Protein AF-A0AAN8IVW2-F1 (afdb_monomer)

Secondary structure (DSSP, 8-state):
--GGG-TTTHHHHHHH-TTTTT-TTPPPPTT------TTGGG-HHHHH-TTS-HHHHHHHHTTTTT--

pLDDT: mean 73.59, std 6.58, range [51.66, 83.75]

InterPro domains:
  IPR003582 ShKT domain [PF01549] (4-24)
  IPR003582 ShKT domain [PF01549] (33-68)

Mean predicted aligned error: 7.38 Å

Structure (mmCIF, N/CA/C/O backbone):
data_AF-A0AAN8IVW2-F1
#
_entry.id   AF-A0AAN8IVW2-F1
#
loop_
_atom_site.group_PDB
_atom_site.id
_atom_site.type_symbol
_atom_site.label_atom_id
_atom_site.label_alt_id
_atom_site.label_comp_id
_atom_site.label_asym_id
_atom_site.label_entity_id
_atom_site.label_seq_id
_atom_site.pdbx_PDB_ins_code
_atom_site.Cartn_x
_atom_site.Cartn_y
_atom_site.Cartn_z
_atom_site.occupancy
_atom_site.B_iso_or_equiv
_atom_site.auth_seq_id
_atom_site.auth_comp_id
_atom_site.auth_asym_id
_atom_site.auth_atom_id
_atom_site.pdbx_PDB_model_num
ATOM 1 N N . MET A 1 1 ? 12.405 -16.606 -7.670 1.00 51.66 1 MET A N 1
ATOM 2 C CA . MET A 1 1 ? 12.877 -15.213 -7.508 1.00 51.66 1 MET A CA 1
ATOM 3 C C . MET A 1 1 ? 12.368 -14.296 -8.629 1.00 51.66 1 MET A C 1
ATOM 5 O O . MET A 1 1 ? 12.627 -13.104 -8.558 1.00 51.66 1 MET A O 1
ATOM 9 N N . ASP A 1 2 ? 11.599 -14.800 -9.607 1.00 61.97 2 ASP A N 1
ATOM 10 C CA . ASP A 1 2 ? 11.132 -14.001 -10.756 1.00 61.97 2 ASP A CA 1
ATOM 11 C C . ASP A 1 2 ? 9.897 -13.121 -10.495 1.00 61.97 2 ASP A C 1
ATOM 13 O O . ASP A 1 2 ? 9.746 -12.092 -11.141 1.00 61.97 2 ASP A O 1
ATOM 17 N N . LEU A 1 3 ? 9.067 -13.439 -9.494 1.00 65.88 3 LEU A N 1
ATOM 18 C CA . LEU A 1 3 ? 7.840 -12.676 -9.197 1.00 65.88 3 LEU A CA 1
ATOM 19 C C . LEU A 1 3 ? 8.089 -11.230 -8.728 1.00 65.88 3 LEU A C 1
ATOM 21 O O . LEU A 1 3 ? 7.253 -10.365 -8.945 1.00 65.88 3 LEU A O 1
ATOM 25 N N . CYS A 1 4 ? 9.244 -10.934 -8.121 1.00 65.50 4 CYS A N 1
ATOM 26 C CA . CYS A 1 4 ? 9.578 -9.581 -7.648 1.00 65.50 4 CYS A CA 1
ATOM 27 C C . CYS A 1 4 ? 9.783 -8.556 -8.778 1.00 65.50 4 CYS A C 1
ATOM 29 O O . CYS A 1 4 ? 9.753 -7.356 -8.522 1.00 65.50 4 CYS A O 1
ATOM 31 N N . ARG A 1 5 ? 10.076 -9.021 -10.000 1.00 67.25 5 ARG A N 1
ATOM 32 C CA . ARG A 1 5 ? 10.295 -8.179 -11.189 1.00 67.25 5 ARG A CA 1
ATOM 33 C C . ARG A 1 5 ? 9.162 -8.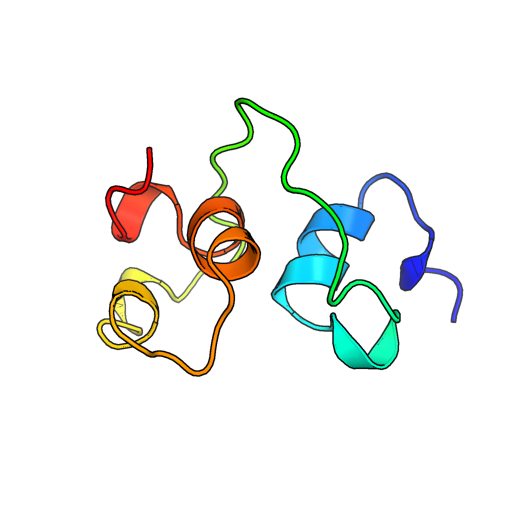285 -12.199 1.00 67.25 5 ARG A C 1
ATOM 35 O O . ARG A 1 5 ? 9.230 -7.641 -13.244 1.00 67.25 5 ARG A O 1
ATOM 42 N N . ASP A 1 6 ? 8.166 -9.107 -11.900 1.00 74.38 6 ASP A N 1
ATOM 43 C CA . ASP A 1 6 ? 7.000 -9.231 -12.744 1.00 74.38 6 ASP A CA 1
ATOM 44 C C . ASP A 1 6 ? 6.203 -7.929 -12.657 1.00 74.38 6 ASP A C 1
ATOM 46 O O . ASP A 1 6 ? 5.864 -7.468 -11.567 1.00 74.38 6 ASP A O 1
ATOM 50 N N . ARG A 1 7 ? 5.974 -7.301 -13.810 1.00 66.62 7 ARG A N 1
ATOM 51 C CA . ARG A 1 7 ? 5.371 -5.970 -13.897 1.00 66.62 7 ARG A CA 1
ATOM 52 C C . ARG A 1 7 ? 3.949 -5.961 -13.344 1.00 66.62 7 ARG A C 1
ATOM 54 O O . ARG A 1 7 ? 3.536 -4.938 -12.817 1.00 66.62 7 ARG A O 1
ATOM 61 N N . ASP A 1 8 ? 3.257 -7.094 -13.413 1.00 70.31 8 ASP A N 1
ATOM 62 C CA . ASP A 1 8 ? 1.881 -7.218 -12.936 1.00 70.31 8 ASP A CA 1
ATOM 63 C C . ASP A 1 8 ? 1.816 -7.428 -11.413 1.00 70.31 8 ASP A C 1
ATOM 65 O O . ASP A 1 8 ? 0.802 -7.145 -10.780 1.00 70.31 8 ASP A O 1
ATOM 69 N N . PHE A 1 9 ? 2.913 -7.891 -10.801 1.00 69.50 9 PHE A N 1
ATOM 70 C CA . PHE A 1 9 ? 2.994 -8.163 -9.364 1.00 69.50 9 PHE A CA 1
ATOM 71 C C . PHE A 1 9 ? 3.903 -7.196 -8.612 1.00 69.50 9 PHE A C 1
ATOM 73 O O . PHE A 1 9 ? 3.936 -7.257 -7.385 1.00 69.50 9 PHE A O 1
ATOM 80 N N . ILE A 1 10 ? 4.631 -6.310 -9.297 1.00 74.00 10 ILE A N 1
ATOM 81 C CA . ILE A 1 10 ? 5.610 -5.413 -8.673 1.00 74.00 10 ILE A CA 1
ATOM 82 C C . ILE A 1 10 ? 4.969 -4.560 -7.577 1.00 74.00 10 ILE A C 1
ATOM 84 O O . ILE A 1 10 ? 5.551 -4.414 -6.503 1.00 74.00 10 ILE A O 1
ATOM 88 N N . ASP A 1 11 ? 3.736 -4.104 -7.790 1.00 72.94 11 ASP A N 1
ATOM 89 C CA . ASP A 1 11 ? 3.014 -3.291 -6.821 1.00 72.94 11 ASP A CA 1
ATOM 90 C C . ASP A 1 11 ? 2.574 -4.091 -5.594 1.00 72.94 11 ASP A C 1
ATOM 92 O O . ASP A 1 11 ? 2.798 -3.697 -4.447 1.00 72.94 11 ASP A O 1
ATOM 96 N N . MET A 1 12 ? 2.049 -5.296 -5.815 1.00 72.19 12 MET A N 1
ATOM 97 C CA . MET A 1 12 ? 1.726 -6.230 -4.738 1.00 72.19 12 MET A CA 1
ATOM 98 C C . MET A 1 12 ? 2.989 -6.625 -3.965 1.00 72.19 12 MET A C 1
ATOM 100 O O . MET A 1 12 ? 3.013 -6.622 -2.736 1.00 72.19 12 MET A O 1
ATOM 104 N N . MET A 1 13 ? 4.089 -6.896 -4.655 1.00 75.56 13 MET A N 1
ATOM 105 C CA . MET A 1 13 ? 5.360 -7.241 -4.031 1.00 75.56 13 MET A CA 1
ATOM 106 C C . MET A 1 13 ? 5.960 -6.066 -3.254 1.00 75.56 13 MET A C 1
ATOM 108 O O . MET A 1 13 ? 6.561 -6.287 -2.203 1.00 75.56 13 MET A O 1
ATOM 112 N N . ALA A 1 14 ? 5.759 -4.827 -3.696 1.00 75.75 14 ALA A N 1
ATOM 113 C CA . ALA A 1 14 ? 6.147 -3.637 -2.947 1.00 75.75 14 ALA A CA 1
ATOM 114 C C . ALA A 1 14 ? 5.290 -3.436 -1.679 1.00 75.75 14 ALA A C 1
ATOM 116 O O . ALA A 1 14 ? 5.782 -2.910 -0.678 1.00 75.75 14 ALA A O 1
ATOM 117 N N . VAL A 1 15 ? 4.045 -3.921 -1.660 1.00 75.56 15 VAL A N 1
ATOM 118 C CA . VAL A 1 15 ? 3.194 -3.921 -0.459 1.00 75.56 15 VAL A CA 1
ATOM 119 C C . VAL A 1 15 ? 3.558 -5.052 0.507 1.00 75.56 15 VAL A C 1
ATOM 121 O O . VAL A 1 15 ? 3.839 -4.794 1.681 1.00 75.56 15 VAL A O 1
ATOM 124 N N . PHE A 1 16 ? 3.567 -6.297 0.027 1.00 72.25 16 PHE A N 1
ATOM 125 C CA . PHE A 1 16 ? 3.674 -7.503 0.855 1.00 72.25 16 PHE A CA 1
ATOM 126 C C . PHE A 1 16 ? 5.118 -7.925 1.144 1.00 72.25 16 PHE A C 1
ATOM 128 O O . PHE A 1 16 ? 5.424 -8.394 2.241 1.00 72.25 16 PHE A O 1
ATOM 135 N N . CYS A 1 17 ? 6.022 -7.732 0.184 1.00 74.44 17 CYS A N 1
ATOM 136 C CA . CYS A 1 17 ? 7.400 -8.219 0.227 1.00 74.44 17 CYS A CA 1
ATOM 137 C C . CYS A 1 17 ? 8.451 -7.134 -0.109 1.00 74.44 17 CYS A C 1
ATOM 139 O O . CYS A 1 17 ? 9.429 -7.441 -0.799 1.00 74.44 17 CYS A O 1
ATOM 141 N N . PRO A 1 18 ? 8.349 -5.885 0.398 1.00 72.75 18 PRO A N 1
ATOM 142 C CA . PRO A 1 18 ? 9.238 -4.797 -0.022 1.00 72.75 18 PRO A CA 1
ATOM 143 C C . PRO A 1 18 ? 10.708 -5.069 0.293 1.00 72.75 18 PRO A C 1
ATOM 145 O O . PRO A 1 18 ? 11.585 -4.706 -0.482 1.00 72.75 18 PRO A O 1
ATOM 148 N N . ARG A 1 19 ? 11.004 -5.743 1.410 1.00 73.50 19 ARG A N 1
ATOM 149 C CA . ARG A 1 19 ? 12.386 -6.107 1.761 1.00 73.50 19 ARG A CA 1
ATOM 150 C C . ARG A 1 19 ? 12.910 -7.246 0.900 1.00 73.50 19 ARG A C 1
ATOM 152 O O . ARG A 1 19 ? 14.024 -7.155 0.397 1.00 73.50 19 ARG A O 1
ATOM 159 N N . SER A 1 20 ? 12.102 -8.286 0.717 1.00 76.19 20 SER A N 1
ATOM 160 C CA . SER A 1 20 ? 12.485 -9.471 -0.053 1.00 76.19 20 SER A CA 1
ATOM 161 C C . SER A 1 20 ? 12.702 -9.144 -1.530 1.00 76.19 20 SER A C 1
ATOM 163 O O . SER A 1 20 ? 13.611 -9.687 -2.147 1.00 76.19 20 SER A O 1
ATOM 165 N N . CYS A 1 21 ? 11.908 -8.222 -2.077 1.00 72.50 21 CYS A N 1
ATOM 166 C CA . CYS A 1 21 ? 12.010 -7.771 -3.461 1.00 72.50 21 CYS A CA 1
ATOM 167 C C . CYS A 1 21 ? 12.846 -6.490 -3.638 1.00 72.50 21 CYS A C 1
ATOM 169 O O . CYS A 1 21 ? 12.980 -6.008 -4.757 1.00 72.50 21 CYS A O 1
ATOM 171 N N . MET A 1 22 ? 13.420 -5.936 -2.560 1.00 76.50 22 MET A N 1
ATOM 172 C CA . MET A 1 22 ? 14.139 -4.649 -2.556 1.00 76.50 22 MET A CA 1
ATOM 173 C C . MET A 1 22 ? 13.324 -3.467 -3.127 1.00 76.50 22 MET A C 1
ATOM 175 O O . MET A 1 22 ? 13.871 -2.538 -3.713 1.00 76.50 22 MET A O 1
ATOM 179 N N . LEU A 1 23 ? 12.008 -3.479 -2.906 1.00 72.50 23 LEU A N 1
ATOM 180 C CA . LEU A 1 23 ? 11.037 -2.468 -3.340 1.00 72.50 23 LEU A CA 1
ATOM 181 C C . LEU A 1 23 ? 10.659 -1.475 -2.225 1.00 72.50 23 LEU A C 1
ATOM 183 O O . LEU A 1 23 ? 9.712 -0.712 -2.366 1.00 72.50 23 LEU A O 1
ATOM 187 N N . CYS A 1 24 ? 11.406 -1.433 -1.115 1.00 66.19 24 CYS A N 1
ATOM 188 C CA . CYS A 1 24 ? 11.163 -0.498 -0.004 1.00 66.19 24 CYS A CA 1
ATOM 189 C C . CYS A 1 24 ? 11.136 0.985 -0.418 1.00 66.19 24 CYS A C 1
ATOM 191 O O . CYS A 1 24 ? 10.527 1.797 0.273 1.00 66.19 24 CYS A O 1
ATOM 193 N N . THR A 1 25 ? 11.829 1.339 -1.502 1.00 67.88 25 THR A N 1
ATOM 194 C CA . THR A 1 25 ? 11.907 2.703 -2.047 1.00 67.88 25 THR A CA 1
ATOM 195 C C . THR A 1 25 ? 11.131 2.851 -3.349 1.00 67.88 25 THR A C 1
ATOM 197 O O . THR A 1 25 ? 11.338 3.831 -4.062 1.00 67.88 25 THR A O 1
ATOM 200 N N . HIS A 1 26 ? 10.294 1.871 -3.706 1.00 70.69 26 HIS A N 1
ATOM 201 C CA . HIS A 1 26 ? 9.518 1.953 -4.931 1.00 70.69 26 HIS A CA 1
ATOM 202 C C . HIS A 1 26 ? 8.513 3.108 -4.800 1.00 70.69 26 HIS A C 1
ATOM 204 O O . HIS A 1 26 ? 7.723 3.121 -3.850 1.00 70.69 26 HIS A O 1
ATOM 210 N N . PRO A 1 27 ? 8.593 4.130 -5.668 1.00 63.19 27 PRO A N 1
ATOM 211 C CA . PRO A 1 27 ? 7.681 5.257 -5.597 1.00 63.19 27 PRO A CA 1
ATOM 212 C C . PRO A 1 27 ? 6.272 4.792 -5.964 1.00 63.19 27 PRO A C 1
ATOM 214 O O . PRO A 1 27 ? 6.104 3.997 -6.885 1.00 63.19 27 PRO A O 1
ATOM 217 N N . ALA A 1 28 ? 5.262 5.309 -5.260 1.00 62.12 28 ALA A N 1
ATOM 218 C CA . ALA A 1 28 ? 3.874 5.076 -5.648 1.00 62.12 28 ALA A CA 1
ATOM 219 C C . ALA A 1 28 ? 3.640 5.795 -6.976 1.00 62.12 28 ALA A C 1
ATOM 221 O O . ALA A 1 28 ? 3.894 7.006 -7.035 1.00 62.12 28 ALA A O 1
ATOM 222 N N . PRO A 1 29 ? 3.187 5.105 -8.033 1.00 61.91 29 PRO A N 1
ATOM 223 C CA . PRO A 1 29 ? 2.750 5.805 -9.222 1.00 61.91 29 PRO A CA 1
ATOM 224 C C . PRO A 1 29 ? 1.613 6.764 -8.840 1.00 61.91 29 PRO A C 1
ATOM 226 O O . PRO A 1 29 ? 0.683 6.423 -8.109 1.00 61.91 29 PRO A O 1
ATOM 229 N N . SER A 1 30 ? 1.726 8.019 -9.274 1.00 56.75 30 SER A N 1
ATOM 230 C CA . SER A 1 30 ? 0.764 9.068 -8.938 1.00 56.75 30 SER A CA 1
ATOM 231 C C . SER A 1 30 ? -0.610 8.724 -9.517 1.00 56.75 30 SER A C 1
ATOM 233 O O . SER A 1 30 ? -0.771 8.723 -10.736 1.00 56.75 30 SER A O 1
ATOM 235 N N . GLY A 1 31 ? -1.584 8.456 -8.646 1.00 62.69 31 GLY A N 1
ATOM 236 C CA . GLY A 1 31 ? -2.953 8.081 -9.022 1.00 62.69 31 GLY A CA 1
ATOM 237 C C . GLY A 1 31 ? -3.303 6.613 -8.775 1.00 62.69 31 GLY A C 1
ATOM 238 O O . GLY A 1 31 ? -4.465 6.245 -8.931 1.00 62.69 31 GLY A O 1
ATOM 239 N N . GLU A 1 32 ? -2.350 5.786 -8.344 1.00 66.69 32 GLU A N 1
ATOM 240 C CA . GLU A 1 32 ? -2.637 4.399 -7.992 1.00 66.69 32 GLU A CA 1
ATOM 241 C C . GLU A 1 32 ? -3.116 4.289 -6.550 1.00 66.69 32 GLU A C 1
ATOM 243 O O . GLU A 1 32 ?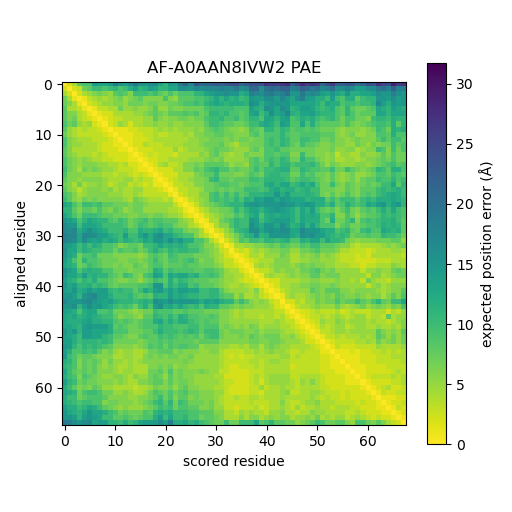 -2.353 4.242 -5.588 1.00 66.69 32 GLU A O 1
ATOM 248 N N . CYS A 1 33 ? -4.438 4.297 -6.424 1.00 72.81 33 CYS A N 1
ATOM 249 C CA . CYS A 1 33 ? -5.138 3.845 -5.243 1.00 72.81 33 CYS A CA 1
ATOM 250 C C . CYS A 1 33 ? -5.522 2.384 -5.432 1.00 72.81 33 CYS A C 1
ATOM 252 O O . CYS A 1 33 ? -6.341 2.083 -6.305 1.00 72.81 33 CYS A O 1
ATOM 254 N N . GLN A 1 34 ? -4.996 1.491 -4.599 1.00 77.06 34 GLN A N 1
ATOM 255 C CA . GLN A 1 34 ? -5.382 0.087 -4.644 1.00 77.06 34 GLN A CA 1
ATOM 256 C C . GLN A 1 34 ? -5.683 -0.468 -3.251 1.00 77.06 34 GLN A C 1
ATOM 258 O O . GLN A 1 34 ? -5.368 0.124 -2.216 1.00 77.06 34 GLN A O 1
ATOM 263 N N . GLU A 1 35 ? -6.357 -1.611 -3.245 1.00 82.25 35 GLU A N 1
ATOM 264 C CA . GLU A 1 35 ? -6.692 -2.372 -2.047 1.00 82.25 35 GLU A CA 1
ATOM 265 C C . GLU A 1 35 ? -6.195 -3.807 -2.235 1.00 82.25 35 GLU A C 1
ATOM 267 O O . GLU A 1 35 ? -6.968 -4.744 -2.388 1.00 82.25 35 GLU A O 1
ATOM 272 N N . LEU A 1 36 ? -4.869 -3.952 -2.339 1.00 77.25 36 LEU A N 1
ATOM 273 C CA . LEU A 1 36 ? -4.207 -5.239 -2.586 1.00 77.25 36 LEU A CA 1
ATOM 274 C C . LEU A 1 36 ? -4.227 -6.166 -1.363 1.00 77.25 36 LEU A C 1
ATOM 276 O O . LEU A 1 36 ? -3.903 -7.346 -1.479 1.00 77.25 36 LEU A O 1
ATOM 280 N N . ILE A 1 37 ? -4.547 -5.633 -0.185 1.00 80.00 37 ILE A N 1
ATOM 281 C CA . ILE A 1 37 ? -4.674 -6.385 1.057 1.00 80.00 37 ILE A CA 1
ATOM 282 C C . ILE A 1 37 ? -6.160 -6.691 1.284 1.00 80.00 37 ILE A C 1
ATOM 284 O O . ILE A 1 37 ? -6.945 -5.801 1.587 1.00 80.00 37 ILE A O 1
ATOM 288 N N . ASP A 1 38 ? -6.547 -7.963 1.207 1.00 75.75 38 ASP A N 1
ATOM 289 C CA . ASP A 1 38 ? -7.950 -8.365 1.412 1.00 75.75 38 ASP A CA 1
ATOM 290 C C . ASP A 1 38 ? -8.448 -8.120 2.851 1.00 75.75 38 ASP A C 1
ATOM 292 O O . ASP A 1 38 ? -9.645 -7.972 3.095 1.00 75.75 38 ASP A O 1
ATOM 296 N N . ASP A 1 39 ? -7.541 -8.063 3.832 1.00 77.69 39 ASP A N 1
ATOM 297 C CA . ASP A 1 39 ? -7.869 -7.947 5.254 1.00 77.69 39 ASP A CA 1
ATOM 298 C C . ASP A 1 39 ? -7.762 -6.516 5.813 1.00 77.69 39 ASP A C 1
ATOM 300 O O . ASP A 1 39 ? -7.726 -6.337 7.033 1.00 77.69 39 ASP A O 1
ATOM 304 N N . CYS A 1 40 ? -7.777 -5.485 4.956 1.00 77.25 40 CYS A N 1
ATOM 305 C CA . CYS A 1 40 ? -7.698 -4.073 5.359 1.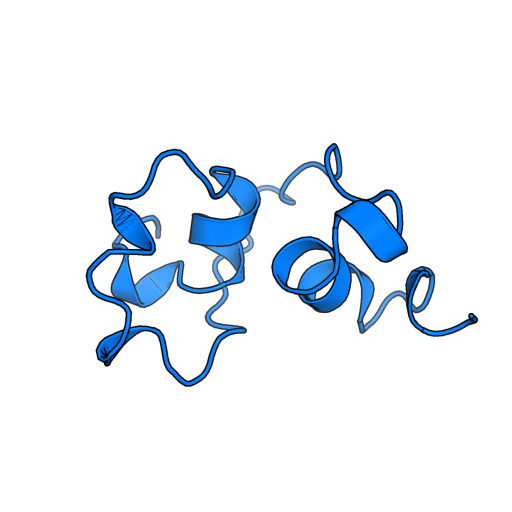00 77.25 40 CYS A CA 1
ATOM 306 C C . CYS A 1 40 ? -8.708 -3.675 6.439 1.00 77.25 40 CYS A C 1
ATOM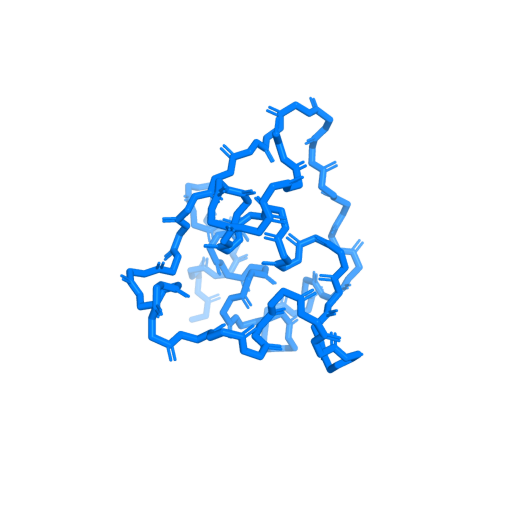 308 O O . CYS A 1 40 ? -8.343 -2.989 7.393 1.00 77.25 40 CYS A O 1
ATOM 310 N N . ALA A 1 41 ? -9.950 -4.157 6.338 1.00 76.38 41 ALA A N 1
ATOM 311 C CA . ALA A 1 41 ? -11.005 -3.880 7.313 1.00 76.38 41 ALA A CA 1
ATOM 312 C C . ALA A 1 41 ? -10.704 -4.456 8.709 1.00 76.38 41 ALA A C 1
ATOM 314 O O . ALA A 1 41 ? -11.119 -3.894 9.715 1.00 76.38 41 ALA A O 1
ATOM 315 N N . SER A 1 42 ? -9.960 -5.564 8.782 1.00 79.50 42 SER A N 1
ATOM 316 C CA . SER A 1 42 ? -9.528 -6.171 10.052 1.00 79.50 42 SER A CA 1
ATOM 317 C C . SER A 1 42 ? -8.210 -5.587 10.572 1.00 79.50 42 SER A C 1
ATOM 319 O O . SER A 1 42 ? -7.827 -5.785 11.725 1.00 79.50 42 SER A O 1
ATOM 321 N N . ARG A 1 43 ? -7.511 -4.834 9.718 1.00 72.06 43 ARG A N 1
ATOM 322 C CA . ARG A 1 43 ? -6.221 -4.208 9.982 1.00 72.06 43 ARG A CA 1
ATOM 323 C C . ARG A 1 43 ? -6.382 -2.719 10.270 1.00 72.06 43 ARG A C 1
ATOM 325 O O . ARG A 1 43 ? -5.695 -1.893 9.677 1.00 72.06 43 ARG A O 1
ATOM 332 N N . GLU A 1 44 ? -7.218 -2.365 11.245 1.00 65.44 44 GLU A N 1
ATOM 333 C CA . GLU A 1 44 ? -7.441 -0.967 11.671 1.00 65.44 44 GLU A CA 1
ATOM 334 C C . GLU A 1 44 ? -6.128 -0.210 11.965 1.00 65.44 44 GLU A C 1
ATOM 336 O O . GLU A 1 44 ? -5.988 0.988 11.712 1.00 65.44 44 GLU A O 1
ATOM 341 N N . GLN A 1 45 ? -5.110 -0.928 12.450 1.00 76.81 45 GLN A N 1
ATOM 342 C CA . GLN A 1 45 ? -3.791 -0.367 12.741 1.00 76.81 45 GLN A CA 1
ATOM 343 C C . GLN A 1 45 ? -2.910 -0.168 11.500 1.00 76.81 45 GLN A C 1
ATOM 345 O O . GLN A 1 45 ? -1.894 0.510 11.589 1.00 76.81 45 GLN A O 1
ATOM 350 N N . PHE A 1 46 ? -3.239 -0.729 10.338 1.00 80.56 46 PHE A N 1
ATOM 351 C CA . PHE A 1 46 ? -2.405 -0.625 9.136 1.00 80.56 46 PHE A CA 1
ATOM 352 C C . PHE A 1 46 ? -2.379 0.794 8.562 1.00 80.56 46 PHE A C 1
ATOM 354 O O . PHE A 1 46 ? -1.333 1.271 8.121 1.00 80.56 46 PHE A O 1
ATOM 361 N N . CYS A 1 47 ? -3.495 1.514 8.652 1.00 75.12 47 CYS A N 1
ATOM 362 C CA . CYS A 1 47 ? -3.579 2.909 8.226 1.00 75.12 47 CYS A CA 1
ATOM 363 C C . CYS A 1 47 ? -2.808 3.848 9.168 1.00 75.12 47 CYS A C 1
ATOM 365 O O . CYS A 1 47 ? -2.175 4.814 8.734 1.00 75.12 47 CYS A O 1
ATOM 367 N N . THR A 1 48 ? -2.805 3.540 10.466 1.00 79.81 48 THR A N 1
ATOM 368 C CA . THR A 1 48 ? -2.249 4.401 11.522 1.00 79.81 48 THR A CA 1
ATOM 369 C C . THR A 1 48 ? -0.826 4.024 11.943 1.00 79.81 48 THR A C 1
ATOM 371 O O . THR A 1 48 ? -0.114 4.856 12.500 1.00 79.81 48 THR A O 1
ATOM 374 N N . THR A 1 49 ? -0.357 2.811 11.636 1.00 81.44 49 THR A N 1
ATOM 375 C CA . THR A 1 49 ? 0.973 2.332 12.039 1.00 81.44 49 THR A CA 1
ATOM 376 C C . THR A 1 49 ? 2.095 3.074 11.325 1.00 81.44 49 THR A C 1
ATOM 378 O O . THR A 1 49 ? 2.011 3.392 10.142 1.00 81.44 49 THR A O 1
ATOM 381 N N . THR A 1 50 ? 3.194 3.319 12.028 1.00 75.88 50 THR A N 1
ATOM 382 C CA . THR A 1 50 ? 4.433 3.870 11.458 1.00 75.88 50 THR A CA 1
ATOM 383 C C . THR A 1 50 ? 5.337 2.790 10.864 1.00 75.88 50 THR A C 1
ATOM 385 O O . THR A 1 50 ? 6.374 3.099 10.284 1.00 75.88 50 THR A O 1
ATOM 388 N N . LYS A 1 51 ? 4.960 1.511 11.006 1.00 73.94 51 LYS A N 1
ATOM 389 C CA . LYS A 1 51 ? 5.733 0.371 10.491 1.00 73.94 51 LYS A CA 1
ATOM 390 C C . LYS A 1 51 ? 5.604 0.188 8.979 1.00 73.94 51 LYS A C 1
ATOM 392 O O . LYS A 1 51 ? 6.437 -0.504 8.400 1.00 73.94 51 LYS A O 1
ATOM 397 N N . THR A 1 52 ? 4.567 0.760 8.371 1.00 73.75 52 THR A N 1
ATOM 398 C CA . THR A 1 52 ? 4.290 0.675 6.936 1.00 73.75 52 THR A CA 1
ATOM 399 C C . THR A 1 52 ? 4.474 2.037 6.284 1.00 73.75 52 THR A C 1
ATOM 401 O O . THR A 1 52 ? 4.103 3.066 6.855 1.00 73.75 52 THR A O 1
ATOM 404 N N . SER A 1 53 ? 5.093 2.055 5.103 1.00 75.62 53 SER A N 1
ATOM 405 C CA . SER A 1 53 ? 5.295 3.298 4.355 1.0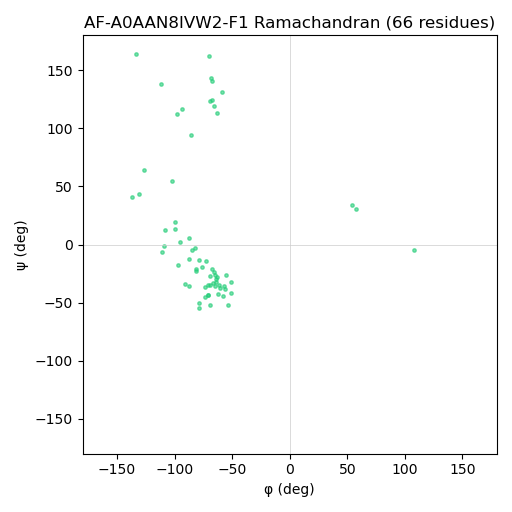0 75.62 53 SER A CA 1
ATOM 406 C C . SER A 1 53 ? 3.970 3.827 3.803 1.00 75.62 53 SER A C 1
ATOM 408 O O . SER A 1 53 ? 2.993 3.086 3.685 1.00 75.62 53 SER A O 1
ATOM 410 N N . GLU A 1 54 ? 3.928 5.108 3.427 1.00 76.88 54 GLU A N 1
ATOM 411 C CA . GLU A 1 54 ? 2.742 5.666 2.767 1.00 76.88 54 GLU A CA 1
ATOM 412 C C . GLU A 1 54 ? 2.389 4.904 1.487 1.00 76.88 54 GLU A C 1
ATOM 414 O O . GLU A 1 54 ? 1.215 4.642 1.267 1.00 76.88 54 GLU A O 1
ATOM 419 N N . TYR A 1 55 ? 3.385 4.427 0.730 1.00 76.44 55 TYR A N 1
ATOM 420 C CA . TYR A 1 55 ? 3.169 3.529 -0.410 1.00 76.44 55 TYR A CA 1
ATOM 421 C C . TYR A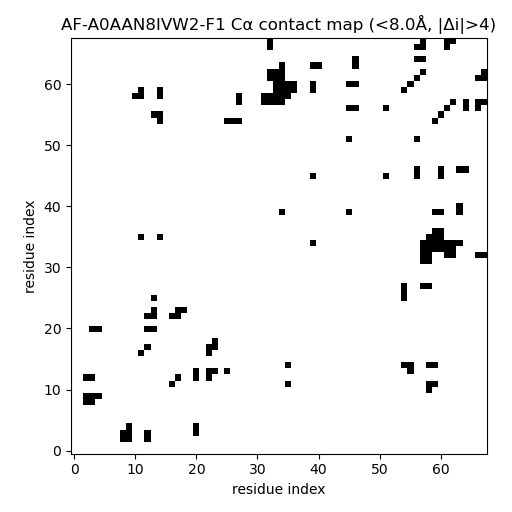 1 55 ? 2.347 2.297 -0.016 1.00 76.44 55 TYR A C 1
ATOM 423 O O . TYR A 1 55 ? 1.325 2.003 -0.628 1.00 76.44 55 TYR A O 1
ATOM 431 N N . GLN A 1 56 ? 2.758 1.593 1.044 1.00 76.81 56 GLN A N 1
ATOM 432 C CA . GLN A 1 56 ? 2.065 0.382 1.486 1.00 76.81 56 GLN A CA 1
ATOM 433 C C . GLN A 1 56 ? 0.637 0.681 1.942 1.00 76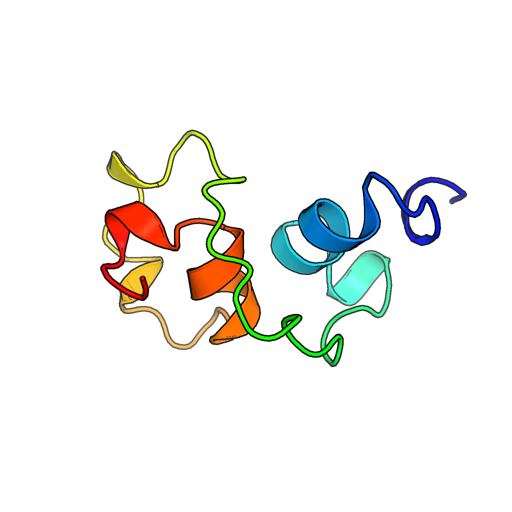.81 56 GLN A C 1
ATOM 435 O O . GLN A 1 56 ? -0.247 -0.149 1.759 1.00 76.81 56 GLN A O 1
ATOM 440 N N . LYS A 1 57 ? 0.397 1.868 2.506 1.00 79.94 57 LYS A N 1
ATOM 441 C CA . LYS A 1 57 ? -0.942 2.309 2.905 1.00 79.94 57 LYS A CA 1
ATOM 442 C C . LYS A 1 57 ? -1.818 2.628 1.701 1.00 79.94 57 LYS A C 1
ATOM 444 O O . LYS A 1 57 ? -2.960 2.195 1.691 1.00 79.94 57 LYS A O 1
ATOM 449 N N . THR A 1 58 ? -1.283 3.316 0.695 1.00 80.06 58 THR A N 1
ATOM 450 C CA . THR A 1 58 ? -2.019 3.714 -0.514 1.00 80.06 58 THR A CA 1
ATOM 451 C C . THR A 1 58 ? -2.278 2.543 -1.470 1.00 80.06 58 THR A C 1
ATOM 453 O O . THR A 1 58 ? -3.353 2.469 -2.055 1.00 80.06 58 THR A O 1
ATOM 456 N N . MET A 1 59 ? -1.336 1.603 -1.599 1.00 81.06 59 MET A N 1
ATOM 457 C CA . MET A 1 59 ? -1.464 0.436 -2.490 1.00 81.06 59 MET A CA 1
ATOM 458 C C . MET A 1 59 ? -2.075 -0.786 -1.797 1.00 81.06 59 MET A C 1
ATOM 460 O O . MET A 1 59 ? -2.782 -1.579 -2.414 1.00 81.06 59 MET A O 1
ATOM 464 N N . GLY A 1 60 ? -1.791 -0.967 -0.506 1.00 80.25 60 GLY A N 1
ATOM 465 C CA . GLY A 1 60 ? -2.309 -2.090 0.268 1.00 80.25 60 GLY A CA 1
ATOM 466 C C . GLY A 1 60 ? -3.750 -1.875 0.704 1.00 80.25 60 GLY A C 1
ATOM 467 O O . GLY A 1 60 ? -4.579 -2.742 0.471 1.00 80.25 60 GLY A O 1
ATOM 468 N N . CYS A 1 61 ? -4.043 -0.722 1.307 1.00 83.75 61 CYS A N 1
ATOM 469 C CA . CYS A 1 61 ? -5.349 -0.398 1.880 1.00 83.75 61 CYS A CA 1
ATOM 470 C C . CYS A 1 61 ? -5.772 1.035 1.548 1.00 83.75 61 CYS A C 1
ATOM 472 O O . CYS A 1 61 ? -6.277 1.741 2.418 1.00 83.75 61 CYS A O 1
ATOM 474 N N . GLY A 1 62 ? -5.537 1.508 0.322 1.00 82.69 62 GLY A N 1
ATOM 475 C CA . GLY A 1 62 ? -5.728 2.918 -0.019 1.00 82.69 62 GLY A CA 1
ATOM 476 C C . GLY A 1 62 ? -7.151 3.402 0.242 1.00 82.69 62 GLY A C 1
ATOM 477 O O . GLY A 1 62 ? -7.339 4.449 0.865 1.00 82.69 62 GLY A O 1
ATOM 478 N N . ARG A 1 63 ? -8.142 2.593 -0.160 1.00 82.69 63 ARG A N 1
ATOM 479 C CA . ARG A 1 63 ? -9.572 2.891 0.012 1.00 82.69 63 ARG A CA 1
ATOM 480 C C . ARG A 1 63 ? -9.986 2.832 1.479 1.00 82.69 63 ARG A C 1
ATOM 482 O O . ARG A 1 63 ? -10.530 3.809 1.983 1.00 82.69 63 ARG A O 1
ATOM 489 N N . THR A 1 64 ? -9.680 1.741 2.185 1.00 83.69 64 THR A N 1
ATOM 490 C CA . THR A 1 64 ? -9.984 1.614 3.623 1.00 83.69 64 THR A CA 1
ATOM 491 C C . THR A 1 64 ? -9.294 2.693 4.466 1.00 83.69 64 THR A C 1
ATOM 493 O O . THR A 1 64 ? -9.880 3.213 5.412 1.00 83.69 64 THR A O 1
ATOM 496 N N . CYS A 1 65 ? -8.061 3.073 4.123 1.00 79.69 65 CYS A N 1
ATOM 497 C CA . CYS A 1 65 ? -7.303 4.092 4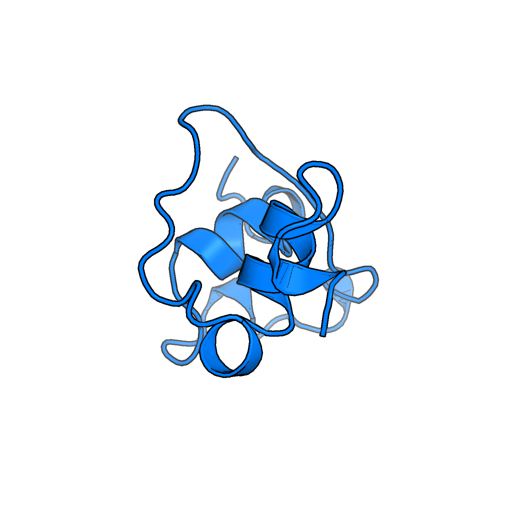.845 1.00 79.69 65 CYS A CA 1
ATOM 498 C C . CYS A 1 65 ? -7.650 5.537 4.459 1.00 79.69 65 CYS A C 1
ATOM 500 O O . CYS A 1 65 ? -7.061 6.450 5.043 1.00 79.69 65 CYS A O 1
ATOM 502 N N . GLY A 1 66 ? -8.538 5.767 3.482 1.00 79.50 66 GLY A N 1
ATOM 503 C CA . GLY A 1 66 ? -8.859 7.110 2.978 1.00 79.50 66 GLY A CA 1
ATOM 504 C C . GLY A 1 66 ? -7.634 7.860 2.443 1.00 79.50 66 GLY A C 1
ATOM 505 O O . GLY A 1 66 ? -7.526 9.077 2.580 1.00 79.50 66 GLY A O 1
ATOM 506 N N . LYS A 1 67 ? -6.652 7.119 1.913 1.00 76.19 67 LYS A N 1
ATOM 507 C CA . LYS A 1 67 ? -5.459 7.667 1.236 1.00 76.19 67 LYS A CA 1
ATOM 508 C C . LYS A 1 67 ? -5.710 7.902 -0.260 1.00 76.19 67 LYS A C 1
ATOM 510 O O . LYS A 1 67 ? -4.799 8.285 -0.993 1.00 76.19 67 LYS A O 1
ATOM 515 N N . CYS A 1 68 ? -6.962 7.695 -0.640 1.00 70.44 68 CYS A N 1
ATOM 516 C CA . CYS A 1 68 ? -7.646 7.973 -1.879 1.00 70.44 68 CYS A CA 1
ATOM 517 C C . CYS A 1 68 ? -8.984 8.621 -1.478 1.00 70.44 68 CYS A C 1
ATOM 519 O O . CYS A 1 68 ? -9.507 9.398 -2.293 1.00 70.44 68 CYS A O 1
#

Solvent-accessible surface area (backbone atoms only — not comparable to full-atom values): 4026 Å² total; per-residue (Å²): 130,65,62,52,73,32,80,91,37,33,66,56,32,36,46,79,34,15,78,87,52,70,29,77,78,59,76,68,62,92,86,63,64,30,64,73,41,90,58,40,87,80,36,72,57,58,64,72,41,86,89,52,53,70,50,33,30,21,38,22,24,1,67,84,53,64,69,100

Radius of gyration: 11.29 Å; Cα contacts (8 Å, |Δi|>4): 88; chains: 1; bounding box: 25×24×27 Å

Sequence (68 aa):
MDLCRDRDFIDMMAVFCPRSCMLCTHPAPSGECQELIDDCASREQFCTTTKTSEYQKTMGCGRTCGKC

Organism: Trichostrongylus colubriformis (NCBI:txid6319)

Foldseek 3Di:
DCQCVPPVCVLVCCQPPCPVSVVVVPDQDPPDA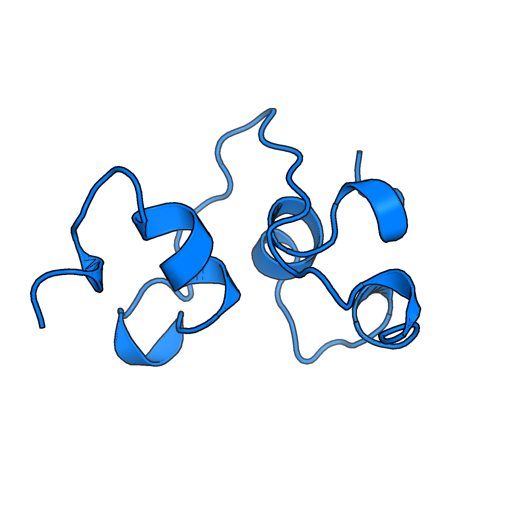AQSAPCLVVPPCPLVDPVGDLSNCRHNVVPSNVVD